Protein AF-A0A497AT62-F1 (afdb_monomer_lite)

Radius of gyration: 19.82 Å; chains: 1; bounding box: 38×42×64 Å

Sequence (174 aa):
MKKLLVISNHPVERWTEEQKRDWDDIVYLPFPQIDPEASQQDVQDIAYSLITKIVDITGWKLVYLQDMDGLLMKQVVCQDNGWYVSVQGEFSLCFEIYRYFAVYGNRFVFPTTKREAIEEVVDGKSIKKSVFRFVKWRNLDEPEANPKISPEVKNKIEEGKRQRAKYISVVIDI

pLDDT: mean 84.26, std 15.66, range [40.12, 98.06]

Secondary structure (DSSP, 8-state):
--EEEEEESS-GGG--HHHHTT-SEEEEEEPPP--TT--HHHHHHHHHHHHHHHHHHH--EEEEEE-TTS-EEEEEE--SSSEEEEEES-HHHHHHHHHTB-S-GGGBEEEEEEEEEEEEEETTEEEEEEEEEEEEEEETTSPPS-----HHHHHHHHHHHHHHHHTT---B--

Structure (mmCIF, N/CA/C/O backbone):
data_AF-A0A497AT62-F1
#
_entry.id   AF-A0A497AT62-F1
#
loop_
_atom_site.group_PDB
_atom_site.id
_atom_site.type_symbol
_atom_site.label_atom_id
_atom_site.label_alt_id
_atom_site.label_comp_id
_atom_site.label_asym_id
_atom_site.label_entity_id
_atom_site.label_seq_id
_atom_site.pdbx_PDB_ins_code
_atom_site.Cartn_x
_atom_site.Cartn_y
_atom_site.Cartn_z
_atom_site.occupancy
_atom_site.B_iso_or_equiv
_atom_site.auth_seq_id
_atom_site.auth_comp_id
_atom_site.auth_asym_id
_atom_site.auth_atom_id
_atom_site.pdbx_PDB_model_num
ATOM 1 N N . MET A 1 1 ? -14.639 -5.858 -12.877 1.00 87.38 1 MET A N 1
ATOM 2 C CA . MET A 1 1 ? -14.420 -6.447 -11.547 1.00 87.38 1 MET A CA 1
ATOM 3 C C . MET A 1 1 ? -13.378 -5.607 -10.825 1.00 87.38 1 MET A C 1
ATOM 5 O O . MET A 1 1 ? -12.298 -5.424 -11.382 1.00 87.38 1 MET A O 1
ATOM 9 N N . LYS A 1 2 ? -13.722 -5.025 -9.675 1.00 94.25 2 LYS A N 1
ATOM 10 C CA . LYS A 1 2 ? -12.817 -4.276 -8.799 1.00 94.25 2 LYS A CA 1
ATOM 11 C C . LYS A 1 2 ? -12.123 -5.241 -7.849 1.00 94.25 2 LYS A C 1
ATOM 13 O O . LYS A 1 2 ? -12.782 -5.934 -7.084 1.00 94.25 2 LYS A O 1
ATOM 18 N N . LYS A 1 3 ? -10.799 -5.251 -7.888 1.00 97.19 3 LYS A N 1
ATOM 19 C CA . LYS A 1 3 ? -9.957 -6.138 -7.088 1.00 97.19 3 LYS A CA 1
ATOM 20 C C . LYS A 1 3 ? -9.038 -5.293 -6.221 1.00 97.19 3 LYS A C 1
ATOM 22 O O . LYS A 1 3 ? -8.495 -4.300 -6.710 1.00 97.19 3 LYS A O 1
ATOM 27 N N . LEU A 1 4 ? -8.855 -5.680 -4.967 1.00 97.19 4 LEU A N 1
ATOM 28 C CA . LEU A 1 4 ? -7.983 -4.982 -4.031 1.00 97.19 4 LEU A CA 1
ATOM 29 C C . LEU A 1 4 ? -6.809 -5.866 -3.629 1.00 97.19 4 LEU A C 1
ATOM 31 O O . LEU A 1 4 ? -7.001 -6.942 -3.077 1.00 97.19 4 LEU A O 1
ATOM 35 N N . LEU A 1 5 ? -5.594 -5.372 -3.841 1.00 97.50 5 LEU A N 1
ATOM 36 C CA . LEU A 1 5 ? -4.394 -5.897 -3.210 1.00 97.50 5 LEU A CA 1
ATOM 37 C C . LEU A 1 5 ? -4.105 -5.093 -1.939 1.00 97.50 5 LEU A C 1
ATOM 39 O O . LEU A 1 5 ? -3.830 -3.893 -1.987 1.00 97.50 5 LEU A O 1
ATOM 43 N N . VAL A 1 6 ? -4.166 -5.757 -0.793 1.00 97.06 6 VAL A N 1
ATOM 44 C CA . VAL A 1 6 ? -3.926 -5.172 0.526 1.00 97.06 6 VAL A CA 1
ATOM 45 C C . VAL A 1 6 ? -2.555 -5.601 1.012 1.00 97.06 6 VAL A C 1
ATOM 47 O O . VAL A 1 6 ? -2.323 -6.787 1.213 1.00 97.06 6 VAL A O 1
ATOM 50 N N . ILE A 1 7 ? -1.672 -4.639 1.259 1.00 97.44 7 ILE A N 1
ATOM 51 C CA . ILE A 1 7 ? -0.371 -4.855 1.891 1.00 97.44 7 ILE A CA 1
ATOM 52 C C . ILE A 1 7 ? -0.421 -4.170 3.246 1.00 97.44 7 ILE A C 1
ATOM 54 O O . ILE A 1 7 ? -0.304 -2.947 3.325 1.00 97.44 7 ILE A O 1
ATOM 58 N N . SER A 1 8 ? -0.697 -4.933 4.303 1.00 95.44 8 SER A N 1
ATOM 59 C CA . SER A 1 8 ? -1.022 -4.348 5.606 1.00 95.44 8 SER A CA 1
ATOM 60 C C . SER A 1 8 ? -0.514 -5.172 6.782 1.00 95.44 8 SER A C 1
ATOM 62 O O . SER A 1 8 ? -0.536 -6.405 6.760 1.00 95.44 8 SER A O 1
ATOM 64 N N . ASN A 1 9 ? -0.091 -4.483 7.841 1.00 90.00 9 ASN A N 1
ATOM 65 C CA . ASN A 1 9 ? 0.147 -5.075 9.160 1.00 90.00 9 ASN A CA 1
ATOM 66 C C . ASN A 1 9 ? -1.170 -5.413 9.893 1.00 90.00 9 ASN A C 1
ATOM 68 O O . ASN A 1 9 ? -1.148 -6.008 10.970 1.00 90.00 9 ASN A O 1
ATOM 72 N N . HIS A 1 10 ? -2.318 -5.048 9.313 1.00 84.94 10 HIS A N 1
ATOM 73 C CA . HIS A 1 10 ? -3.648 -5.381 9.800 1.00 84.94 10 HIS A CA 1
ATOM 74 C C . HIS A 1 10 ? -4.304 -6.456 8.911 1.00 84.94 10 HIS A C 1
ATOM 76 O O . HIS A 1 10 ? -4.722 -6.138 7.794 1.00 84.94 10 HIS A O 1
ATOM 82 N N . PRO A 1 11 ? -4.423 -7.708 9.393 1.00 86.56 11 PRO A N 1
ATOM 83 C CA . PRO A 1 11 ? -5.007 -8.814 8.633 1.00 86.56 11 PRO A CA 1
ATOM 84 C C . PRO A 1 11 ? -6.450 -8.551 8.174 1.00 86.56 11 PRO A C 1
ATOM 86 O O . PRO A 1 11 ? -7.255 -7.977 8.920 1.00 86.56 11 PRO A O 1
ATOM 89 N N . VAL A 1 12 ? -6.792 -9.010 6.965 1.00 89.25 12 VAL A N 1
ATOM 90 C CA . VAL A 1 12 ? -8.130 -8.846 6.355 1.00 89.25 12 VAL A CA 1
ATOM 91 C C . VAL A 1 12 ? -9.188 -9.766 6.970 1.00 89.25 12 VAL A C 1
ATOM 93 O O . VAL A 1 12 ? -10.387 -9.519 6.848 1.00 89.25 12 VAL A O 1
ATOM 96 N N . GLU A 1 13 ? -8.772 -10.804 7.694 1.00 89.12 13 GLU A N 1
ATOM 97 C CA . GLU A 1 13 ? -9.642 -11.773 8.368 1.00 89.12 13 GLU A CA 1
ATOM 98 C C . GLU A 1 13 ? -10.554 -11.100 9.401 1.00 89.12 13 GLU A C 1
ATOM 100 O O . GLU A 1 13 ? -11.650 -11.579 9.680 1.00 89.12 13 GLU A O 1
ATOM 105 N N . ARG A 1 14 ? -10.110 -9.966 9.956 1.00 85.81 14 ARG A N 1
ATOM 106 C CA . ARG A 1 14 ? -10.848 -9.187 10.961 1.00 85.81 14 ARG A CA 1
ATOM 107 C C . ARG A 1 14 ? -11.673 -8.050 10.364 1.00 85.81 14 ARG A C 1
ATOM 109 O O . ARG A 1 14 ? -12.233 -7.256 11.117 1.00 85.81 14 ARG A O 1
ATOM 116 N N . TRP A 1 15 ? -11.711 -7.926 9.040 1.00 91.38 15 TRP A N 1
ATOM 117 C CA . TRP A 1 15 ? -12.438 -6.845 8.391 1.00 91.38 15 TRP A CA 1
ATOM 118 C C . TRP A 1 15 ? -13.943 -7.052 8.463 1.00 91.38 15 TRP A C 1
ATOM 120 O O . TRP A 1 15 ? -14.443 -8.164 8.272 1.00 91.38 15 TRP A O 1
ATOM 130 N N . THR A 1 16 ? -14.657 -5.952 8.690 1.00 90.06 16 THR A N 1
ATOM 131 C CA . THR A 1 16 ? -16.117 -5.918 8.634 1.00 90.06 16 THR A CA 1
ATOM 132 C C . THR A 1 16 ? -16.611 -6.056 7.193 1.00 90.06 16 THR A C 1
ATOM 134 O O . THR A 1 16 ? -15.882 -5.790 6.234 1.00 90.06 16 THR A O 1
ATOM 137 N N . GLU A 1 17 ? -17.886 -6.403 7.027 1.00 91.00 17 GLU A N 1
ATOM 138 C CA . GLU A 1 17 ? -18.532 -6.437 5.707 1.00 91.00 17 GLU A CA 1
ATOM 139 C C . GLU A 1 17 ? -18.474 -5.080 4.992 1.00 91.00 17 GLU A C 1
ATOM 141 O O . GLU A 1 17 ? -18.352 -5.019 3.773 1.00 91.00 17 GLU A O 1
ATOM 146 N N . GLU A 1 18 ? -18.497 -3.973 5.739 1.00 91.12 18 GLU A N 1
ATOM 147 C CA . GLU A 1 18 ? -18.368 -2.619 5.186 1.00 91.12 18 GLU A CA 1
ATOM 148 C C . GLU A 1 18 ? -17.011 -2.389 4.513 1.00 91.12 18 GLU A C 1
ATOM 150 O O . GLU A 1 18 ? -16.948 -1.738 3.475 1.00 91.12 18 GLU A O 1
ATOM 155 N N . GLN A 1 19 ? -15.931 -2.949 5.064 1.00 92.19 19 GLN A N 1
ATOM 156 C CA . GLN A 1 19 ? -14.595 -2.829 4.476 1.00 92.19 19 GLN A CA 1
ATOM 157 C C . GLN A 1 19 ? -14.467 -3.623 3.172 1.00 92.19 19 GLN A C 1
ATOM 159 O O . GLN A 1 19 ? -13.724 -3.211 2.279 1.00 92.19 19 GLN A O 1
ATOM 164 N N . LYS A 1 20 ? -15.181 -4.751 3.068 1.00 93.69 20 LYS A N 1
ATOM 165 C CA . LYS A 1 20 ? -15.102 -5.685 1.935 1.00 93.69 20 LYS A CA 1
ATOM 166 C C . LYS A 1 20 ? -16.052 -5.333 0.790 1.00 93.69 20 LYS A C 1
ATOM 168 O O . LYS A 1 20 ? -15.747 -5.641 -0.352 1.00 93.69 20 LYS A O 1
ATOM 173 N N . ARG A 1 21 ? -17.172 -4.665 1.089 1.00 92.50 21 ARG A N 1
ATOM 174 C CA . ARG A 1 21 ? -18.302 -4.433 0.169 1.00 92.50 21 ARG A CA 1
ATOM 175 C C . ARG A 1 21 ? -17.937 -3.827 -1.190 1.00 92.50 21 ARG A C 1
ATOM 177 O O . ARG A 1 21 ? -18.618 -4.117 -2.166 1.00 92.50 21 ARG A O 1
ATOM 184 N N . ASP A 1 22 ? -16.914 -2.980 -1.251 1.00 91.75 22 ASP A N 1
ATOM 185 C CA . ASP A 1 22 ? -16.543 -2.259 -2.478 1.00 91.75 22 ASP A CA 1
ATOM 186 C C . ASP A 1 22 ? -15.680 -3.091 -3.450 1.00 91.75 22 ASP A C 1
ATOM 188 O O . ASP A 1 22 ? -15.326 -2.603 -4.531 1.00 91.75 22 ASP A O 1
ATOM 192 N N . TRP A 1 23 ? -15.330 -4.325 -3.069 1.00 95.44 23 TRP A N 1
ATOM 193 C CA . TRP A 1 23 ? -14.357 -5.169 -3.755 1.00 95.44 23 TRP A CA 1
ATOM 194 C C . TRP A 1 23 ? -14.960 -6.523 -4.109 1.00 95.44 23 TRP A C 1
ATOM 196 O O . TRP A 1 23 ? -15.493 -7.225 -3.256 1.00 95.44 23 TRP A O 1
ATOM 206 N N . ASP A 1 24 ? -14.827 -6.898 -5.377 1.00 96.69 24 ASP A N 1
ATOM 207 C CA . ASP A 1 24 ? -15.249 -8.209 -5.867 1.00 96.69 24 ASP A CA 1
ATOM 208 C C . ASP A 1 24 ? -14.240 -9.304 -5.475 1.00 96.69 24 ASP A C 1
ATOM 210 O O . ASP A 1 24 ? -14.605 -10.469 -5.348 1.00 96.69 24 ASP A O 1
ATOM 214 N N . ASP A 1 25 ? -12.970 -8.926 -5.297 1.00 96.56 25 ASP A N 1
ATOM 215 C CA . ASP A 1 25 ? -11.883 -9.806 -4.868 1.00 96.56 25 ASP A CA 1
ATOM 216 C C . ASP A 1 25 ? -10.875 -9.034 -4.006 1.00 96.56 25 ASP A C 1
ATOM 218 O O . ASP A 1 25 ? -10.594 -7.855 -4.258 1.00 96.56 25 ASP A O 1
ATOM 222 N N . ILE A 1 26 ? -10.328 -9.699 -2.988 1.00 97.12 26 ILE A N 1
ATOM 223 C CA . ILE A 1 26 ? -9.357 -9.128 -2.054 1.00 97.12 26 ILE A CA 1
ATOM 224 C C . ILE A 1 26 ? -8.194 -10.103 -1.907 1.00 97.12 26 ILE A C 1
ATOM 226 O O . ILE A 1 26 ? -8.334 -11.179 -1.329 1.00 97.12 26 ILE A O 1
ATOM 230 N N . VAL A 1 27 ? -7.019 -9.675 -2.358 1.00 97.31 27 VAL A N 1
ATOM 231 C CA . VAL A 1 27 ? -5.755 -10.374 -2.132 1.00 97.31 27 VAL A CA 1
ATOM 232 C C . VAL A 1 27 ? -5.013 -9.687 -0.997 1.00 97.31 27 VAL A C 1
ATOM 234 O O . VAL A 1 27 ? -4.834 -8.471 -1.003 1.00 97.31 27 VAL A O 1
ATOM 237 N N . TYR A 1 28 ? -4.569 -10.470 -0.019 1.00 97.19 28 TYR A N 1
ATOM 238 C CA . TYR A 1 28 ? -3.833 -9.976 1.138 1.00 97.19 28 TYR A CA 1
ATOM 239 C C . TYR A 1 28 ? -2.368 -10.405 1.087 1.00 97.19 28 TYR A C 1
ATOM 241 O O . TYR A 1 28 ? -2.053 -11.581 0.910 1.00 97.19 28 TYR A O 1
ATOM 249 N N . LEU A 1 29 ? -1.477 -9.440 1.294 1.00 96.69 29 LEU A N 1
ATOM 250 C CA . LEU A 1 29 ? -0.069 -9.644 1.589 1.00 96.69 29 LEU A CA 1
ATOM 251 C C . LEU A 1 29 ? 0.237 -9.036 2.967 1.00 96.69 29 LEU A C 1
ATOM 253 O O . LEU A 1 29 ? -0.071 -7.864 3.207 1.00 96.69 29 LEU A O 1
ATOM 257 N N . PRO A 1 30 ? 0.864 -9.785 3.885 1.00 95.81 30 PRO A N 1
ATOM 258 C CA . PRO A 1 30 ? 1.285 -9.215 5.154 1.00 95.81 30 PRO A CA 1
ATOM 259 C C . PRO A 1 30 ? 2.364 -8.154 4.925 1.00 95.81 30 PRO A C 1
ATOM 261 O O . PRO A 1 30 ? 3.305 -8.357 4.153 1.00 95.81 30 PRO A O 1
ATOM 264 N N . PHE A 1 31 ? 2.233 -7.019 5.610 1.00 96.50 31 PHE A N 1
ATOM 265 C CA . PHE A 1 31 ? 3.280 -6.001 5.618 1.00 96.50 31 PHE A CA 1
ATOM 266 C C . PHE A 1 31 ? 4.473 -6.505 6.448 1.00 96.50 31 PHE A C 1
ATOM 268 O O . PHE A 1 31 ? 4.263 -6.968 7.574 1.00 96.50 31 PHE A O 1
ATOM 275 N N . PRO A 1 32 ? 5.708 -6.454 5.921 1.00 96.31 32 PRO A N 1
ATOM 276 C CA . PRO A 1 32 ? 6.874 -6.977 6.621 1.00 96.31 32 PRO A CA 1
ATOM 277 C C . PRO A 1 32 ? 7.194 -6.140 7.861 1.00 96.31 32 PRO A C 1
ATOM 279 O O . PRO A 1 32 ? 7.007 -4.924 7.884 1.00 96.31 32 PRO A O 1
ATOM 282 N N . GLN A 1 33 ? 7.712 -6.793 8.897 1.00 95.31 33 GLN A N 1
ATOM 283 C CA . GLN A 1 33 ? 8.303 -6.082 10.023 1.00 95.31 33 GLN A CA 1
ATOM 284 C C . GLN A 1 33 ? 9.609 -5.426 9.563 1.00 95.31 33 GLN A C 1
ATOM 286 O O . GLN A 1 33 ? 10.453 -6.093 8.967 1.00 95.31 33 GLN A O 1
ATOM 291 N N . ILE A 1 34 ? 9.763 -4.135 9.850 1.00 96.00 34 ILE A N 1
ATOM 292 C CA . ILE A 1 34 ? 10.978 -3.371 9.559 1.00 96.00 34 ILE A CA 1
ATOM 293 C C . ILE A 1 34 ? 11.739 -3.175 10.860 1.00 96.00 34 ILE A C 1
ATOM 295 O O . ILE A 1 34 ? 11.152 -2.766 11.866 1.00 96.00 34 ILE A O 1
ATOM 299 N N . ASP A 1 35 ? 13.023 -3.516 10.839 1.00 96.50 35 ASP A N 1
ATOM 300 C CA . ASP A 1 35 ? 13.929 -3.232 11.944 1.00 96.50 35 ASP A CA 1
ATOM 301 C C . ASP A 1 35 ? 14.071 -1.705 12.092 1.00 96.50 35 ASP A C 1
ATOM 303 O O . ASP A 1 35 ? 14.374 -1.037 11.102 1.00 96.50 35 ASP A O 1
ATOM 307 N N . PRO A 1 36 ? 13.845 -1.120 13.281 1.00 96.44 36 PRO A N 1
ATOM 308 C CA . PRO A 1 36 ? 14.093 0.301 13.514 1.00 96.44 36 PRO A CA 1
ATOM 309 C C . PRO A 1 36 ? 15.535 0.749 13.227 1.00 96.44 36 PRO A C 1
ATOM 311 O O . PRO A 1 36 ? 15.755 1.940 13.017 1.00 96.44 36 PRO A O 1
ATOM 314 N N . GLU A 1 37 ? 16.501 -0.174 13.234 1.00 97.50 37 GLU A N 1
ATOM 315 C CA . GLU A 1 37 ? 17.908 0.085 12.897 1.00 97.50 37 GLU A CA 1
ATOM 316 C C . GLU A 1 37 ? 18.241 -0.198 11.421 1.00 97.50 37 GLU A C 1
ATOM 318 O O . GLU A 1 37 ? 19.389 -0.018 11.008 1.00 97.50 37 GLU A O 1
ATOM 323 N N . ALA A 1 38 ? 17.256 -0.613 10.613 1.00 97.38 38 ALA A N 1
ATOM 324 C CA . ALA A 1 38 ? 17.440 -0.851 9.185 1.00 97.38 38 ALA A CA 1
ATOM 325 C C . ALA A 1 38 ? 17.992 0.395 8.484 1.00 97.38 38 ALA A C 1
ATOM 327 O O . ALA A 1 38 ? 17.542 1.526 8.699 1.00 97.38 38 ALA A O 1
ATOM 328 N N . SER A 1 39 ? 18.951 0.182 7.589 1.00 98.06 39 SER A N 1
ATOM 329 C CA . SER A 1 39 ? 19.446 1.247 6.732 1.00 98.06 39 SER A CA 1
ATOM 330 C C . SER A 1 39 ? 18.420 1.601 5.653 1.00 98.06 39 SER A C 1
ATOM 332 O O . SER A 1 39 ? 17.521 0.827 5.320 1.00 98.06 39 SER A O 1
ATOM 334 N N . GLN A 1 40 ? 18.601 2.761 5.021 1.00 97.00 40 GLN A N 1
ATOM 335 C CA . GLN A 1 40 ? 17.805 3.138 3.852 1.00 97.00 40 GLN A CA 1
ATOM 336 C C . GLN A 1 40 ? 17.891 2.089 2.726 1.00 97.00 40 GLN A C 1
ATOM 338 O O . GLN A 1 40 ? 16.901 1.865 2.033 1.00 97.00 40 GLN A O 1
ATOM 343 N N . GLN A 1 41 ? 19.050 1.443 2.547 1.00 97.31 41 GLN A N 1
ATOM 344 C CA . GLN A 1 41 ? 19.225 0.409 1.526 1.00 97.31 41 GLN A CA 1
ATOM 345 C C . GLN A 1 41 ? 18.396 -0.839 1.853 1.00 97.31 41 GLN A C 1
ATOM 347 O O . GLN A 1 41 ? 17.725 -1.365 0.971 1.00 97.31 41 GLN A O 1
ATOM 352 N N . ASP A 1 42 ? 18.362 -1.257 3.122 1.00 97.75 42 ASP A N 1
ATOM 353 C CA . ASP A 1 42 ? 17.553 -2.403 3.554 1.00 97.75 42 ASP A CA 1
ATOM 354 C C . ASP A 1 42 ? 16.062 -2.158 3.273 1.00 97.75 42 ASP A C 1
ATOM 356 O O . ASP A 1 42 ? 15.365 -3.016 2.728 1.00 97.75 42 ASP A O 1
ATOM 360 N N . VAL A 1 43 ? 15.570 -0.950 3.574 1.00 97.94 43 VAL A N 1
ATOM 361 C CA . VAL A 1 43 ? 14.180 -0.560 3.286 1.00 97.94 43 VAL A CA 1
ATOM 362 C C . VAL A 1 43 ? 13.903 -0.559 1.778 1.00 97.94 43 VAL A C 1
ATOM 364 O O . VAL A 1 43 ? 12.838 -1.012 1.352 1.00 97.94 43 VAL A O 1
ATOM 367 N N . GLN A 1 44 ? 14.854 -0.106 0.956 1.00 96.75 44 GLN A N 1
ATOM 368 C CA . GLN A 1 44 ? 14.732 -0.112 -0.506 1.00 96.75 44 GLN A CA 1
ATOM 369 C C . GLN A 1 44 ? 14.692 -1.523 -1.096 1.00 96.75 44 GLN A C 1
ATOM 371 O O . GLN A 1 44 ? 13.905 -1.775 -2.013 1.00 96.75 44 GLN A O 1
ATOM 376 N N . ASP A 1 45 ? 15.481 -2.450 -0.558 1.00 97.25 45 ASP A N 1
ATOM 377 C CA . ASP A 1 45 ? 15.500 -3.845 -1.001 1.00 97.25 45 ASP A CA 1
ATOM 378 C C . ASP A 1 45 ? 14.182 -4.553 -0.647 1.00 97.25 45 ASP A C 1
ATOM 380 O O . ASP A 1 45 ? 13.599 -5.273 -1.469 1.00 97.25 45 ASP A O 1
ATOM 384 N N . ILE A 1 46 ? 13.645 -4.280 0.548 1.00 97.88 46 ILE A N 1
ATOM 385 C CA . ILE A 1 46 ? 12.326 -4.771 0.967 1.00 97.88 46 ILE A CA 1
ATOM 386 C C . ILE A 1 46 ? 11.222 -4.169 0.089 1.00 97.88 46 ILE A C 1
ATOM 388 O O . ILE A 1 46 ? 10.332 -4.897 -0.364 1.00 97.88 46 ILE A O 1
ATOM 392 N N . ALA A 1 47 ? 11.282 -2.863 -0.192 1.00 97.31 47 ALA A N 1
ATOM 393 C CA . ALA A 1 47 ? 10.343 -2.201 -1.090 1.00 97.31 47 ALA A CA 1
ATOM 394 C C . ALA A 1 47 ? 10.365 -2.858 -2.472 1.00 97.31 47 ALA A C 1
ATOM 396 O O . ALA A 1 47 ? 9.313 -3.236 -2.982 1.00 97.31 47 ALA A O 1
ATOM 397 N N . TYR A 1 48 ? 11.550 -3.084 -3.045 1.00 96.44 48 TYR A N 1
ATOM 398 C CA . TYR A 1 48 ? 11.694 -3.731 -4.347 1.00 96.44 48 TYR A CA 1
ATOM 399 C C . TYR A 1 48 ? 11.077 -5.139 -4.373 1.00 96.44 48 TYR A C 1
ATOM 401 O O . TYR A 1 48 ? 10.343 -5.469 -5.304 1.00 96.44 48 TYR A O 1
ATOM 409 N N . SER A 1 49 ? 11.290 -5.938 -3.324 1.00 97.19 49 SER A N 1
ATOM 410 C CA . SER A 1 49 ? 10.676 -7.268 -3.170 1.00 97.19 49 SER A CA 1
ATOM 411 C C . SER A 1 49 ? 9.143 -7.226 -3.080 1.00 97.19 49 SER A C 1
ATOM 413 O O . SER A 1 49 ? 8.453 -8.137 -3.539 1.00 97.19 49 SER A O 1
ATOM 415 N N . LEU A 1 50 ? 8.569 -6.170 -2.500 1.00 97.75 50 LEU A N 1
ATOM 416 C CA . LEU A 1 50 ? 7.118 -5.971 -2.511 1.00 97.75 50 LEU A CA 1
ATOM 417 C C . LEU A 1 50 ? 6.619 -5.501 -3.877 1.00 97.75 50 LEU A C 1
ATOM 419 O O . LEU A 1 50 ? 5.566 -5.954 -4.320 1.00 97.75 50 LEU A O 1
ATOM 423 N N . ILE A 1 51 ? 7.374 -4.646 -4.568 1.00 96.69 51 ILE A N 1
ATOM 424 C CA . ILE A 1 51 ? 7.032 -4.184 -5.915 1.00 96.69 51 ILE A CA 1
ATOM 425 C C . ILE A 1 51 ? 6.949 -5.350 -6.893 1.00 96.69 51 ILE A C 1
ATOM 427 O O . ILE A 1 51 ? 5.965 -5.418 -7.625 1.00 96.69 51 ILE A O 1
ATOM 431 N N . THR A 1 52 ? 7.911 -6.279 -6.880 1.00 96.12 52 THR A N 1
ATOM 432 C CA . THR A 1 52 ? 7.875 -7.471 -7.746 1.00 96.12 52 THR A CA 1
ATOM 433 C C . THR A 1 52 ? 6.609 -8.294 -7.507 1.00 96.12 52 THR A C 1
ATOM 435 O O . THR A 1 52 ? 5.886 -8.601 -8.448 1.00 96.12 52 THR A O 1
ATOM 438 N N . LYS A 1 53 ? 6.236 -8.527 -6.244 1.00 98.06 53 LYS A N 1
ATOM 439 C CA . LYS A 1 53 ? 4.972 -9.205 -5.909 1.00 98.06 53 LYS A CA 1
ATOM 440 C C . LYS A 1 53 ? 3.742 -8.440 -6.395 1.00 98.06 53 LYS A C 1
ATOM 442 O O . LYS A 1 53 ? 2.789 -9.057 -6.862 1.00 98.06 53 LYS A O 1
ATOM 447 N N . ILE A 1 54 ? 3.737 -7.108 -6.279 1.00 96.44 54 ILE A N 1
ATOM 448 C CA . ILE A 1 54 ? 2.628 -6.284 -6.775 1.00 96.44 54 ILE A CA 1
ATOM 449 C C . ILE A 1 54 ? 2.488 -6.456 -8.285 1.00 96.44 54 ILE A C 1
ATOM 451 O O . ILE A 1 54 ? 1.374 -6.700 -8.744 1.00 96.44 54 ILE A O 1
ATOM 455 N N . VAL A 1 55 ? 3.572 -6.350 -9.060 1.00 95.06 55 VAL A N 1
ATOM 456 C CA . VAL A 1 55 ? 3.488 -6.509 -10.523 1.00 95.06 55 VAL A CA 1
ATOM 457 C C . VAL A 1 55 ? 3.077 -7.925 -10.918 1.00 95.06 55 VAL A C 1
ATOM 459 O O . VAL A 1 55 ? 2.215 -8.060 -11.782 1.00 95.06 55 VAL A O 1
ATOM 462 N N . ASP A 1 56 ? 3.560 -8.953 -10.219 1.00 97.00 56 ASP A N 1
ATOM 463 C CA . ASP A 1 56 ? 3.175 -10.347 -10.471 1.00 97.00 56 ASP A CA 1
ATOM 464 C C . ASP A 1 56 ? 1.673 -10.585 -10.239 1.00 97.00 56 ASP A C 1
ATOM 466 O O . ASP A 1 56 ? 0.996 -11.195 -11.065 1.00 97.00 56 ASP A O 1
ATOM 470 N N . ILE A 1 57 ? 1.119 -10.067 -9.136 1.00 97.38 57 ILE A N 1
ATOM 471 C CA . ILE A 1 57 ? -0.306 -10.226 -8.793 1.00 97.38 57 ILE A CA 1
ATOM 472 C C . ILE A 1 57 ? -1.196 -9.391 -9.715 1.00 97.38 57 ILE A C 1
ATOM 474 O O . ILE A 1 57 ? -2.265 -9.827 -10.154 1.00 97.38 57 ILE A O 1
ATOM 478 N N . THR A 1 58 ? -0.788 -8.150 -9.974 1.00 95.38 58 THR A N 1
ATOM 479 C CA . THR A 1 58 ? -1.630 -7.185 -10.684 1.00 95.38 58 THR A CA 1
ATOM 480 C C . THR A 1 58 ? -1.502 -7.286 -12.198 1.00 95.38 58 THR A C 1
ATOM 482 O O . THR A 1 58 ? -2.377 -6.786 -12.902 1.00 95.38 58 THR A O 1
ATOM 485 N N . GLY A 1 59 ? -0.439 -7.904 -12.718 1.00 93.94 59 GLY A N 1
ATOM 486 C CA . GLY A 1 59 ? -0.077 -7.865 -14.136 1.00 93.94 59 GLY A CA 1
ATOM 487 C C . GLY A 1 59 ? 0.407 -6.488 -14.609 1.00 93.94 59 GLY A C 1
ATOM 488 O O . GLY A 1 59 ? 0.477 -6.236 -15.813 1.00 93.94 59 GLY A O 1
ATOM 489 N N . TRP A 1 60 ? 0.690 -5.564 -13.686 1.00 92.44 60 TRP A N 1
ATOM 490 C CA . TRP A 1 60 ? 1.322 -4.285 -14.010 1.00 92.44 60 TRP A CA 1
ATOM 491 C C . TRP A 1 60 ? 2.775 -4.491 -14.427 1.00 92.44 60 TRP A C 1
ATOM 493 O O . TRP A 1 60 ? 3.348 -5.557 -14.231 1.00 92.44 60 TRP A O 1
ATOM 503 N N . LYS A 1 61 ? 3.380 -3.470 -15.035 1.00 90.44 61 LYS A N 1
ATOM 504 C CA . LYS A 1 61 ? 4.740 -3.582 -15.566 1.00 90.44 61 LYS A CA 1
ATOM 505 C C . LYS A 1 61 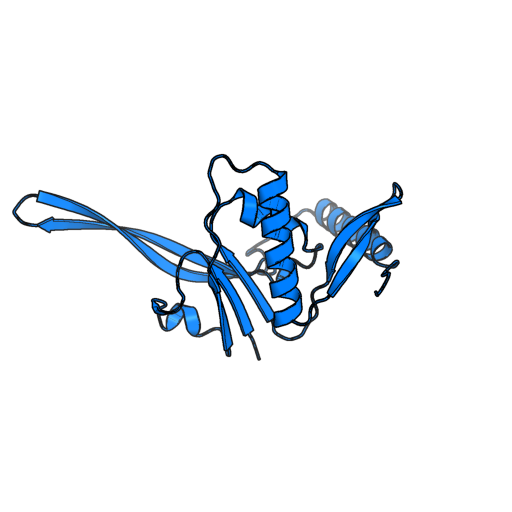? 5.706 -2.731 -14.770 1.00 90.44 61 LYS A C 1
ATOM 507 O O . LYS A 1 61 ? 5.435 -1.557 -14.540 1.00 90.44 61 LYS A O 1
ATOM 512 N N . LEU A 1 62 ? 6.848 -3.307 -14.415 1.00 90.19 62 LEU A N 1
ATOM 513 C CA . LEU A 1 62 ? 8.006 -2.548 -13.969 1.00 90.19 62 LEU A CA 1
ATOM 514 C C . LEU A 1 62 ? 8.826 -2.152 -15.201 1.00 90.19 62 LEU A C 1
ATOM 516 O O . LEU A 1 62 ? 9.245 -3.015 -15.965 1.00 90.19 62 LEU A O 1
ATOM 520 N N . VAL A 1 63 ? 9.046 -0.858 -15.391 1.00 86.44 63 VAL A N 1
ATOM 521 C CA . VAL A 1 63 ? 9.793 -0.290 -16.518 1.00 86.44 63 VAL A CA 1
ATOM 522 C C . VAL A 1 63 ? 10.902 0.616 -16.000 1.00 86.44 63 VAL A C 1
ATOM 524 O O . VAL A 1 63 ? 10.858 1.087 -14.863 1.00 86.44 63 VAL A O 1
ATOM 527 N N . TYR A 1 64 ? 11.886 0.898 -16.844 1.00 83.62 64 TYR A N 1
ATOM 528 C CA . TYR A 1 64 ? 12.840 1.972 -16.597 1.00 83.62 64 TYR A CA 1
ATOM 529 C C . TYR A 1 64 ? 12.395 3.214 -17.361 1.00 83.62 64 TYR A C 1
ATOM 531 O O . TYR A 1 64 ? 12.203 3.156 -18.573 1.00 83.62 64 TYR A O 1
ATOM 539 N N . LEU A 1 65 ? 12.232 4.326 -16.650 1.00 75.38 65 LEU A N 1
ATOM 540 C CA . LEU A 1 65 ? 12.019 5.641 -17.238 1.00 75.38 65 LEU A CA 1
ATOM 541 C C . LEU A 1 65 ? 13.319 6.426 -17.172 1.00 75.38 65 LEU A C 1
ATOM 543 O O . LEU A 1 65 ? 13.952 6.487 -16.121 1.00 75.38 65 LEU A O 1
ATOM 547 N N . GLN A 1 66 ? 13.698 7.031 -18.288 1.00 73.31 66 GLN A N 1
ATOM 548 C CA . GLN A 1 66 ? 14.831 7.940 -18.343 1.00 73.31 66 GLN A CA 1
ATOM 549 C C . GLN A 1 66 ? 14.360 9.366 -18.038 1.00 73.31 66 GLN A C 1
ATOM 551 O O . GLN A 1 66 ? 13.381 9.830 -18.625 1.00 73.31 66 GLN A O 1
ATOM 556 N N . ASP A 1 67 ? 15.026 10.052 -17.111 1.00 69.38 67 ASP A N 1
ATOM 557 C CA . ASP A 1 67 ? 14.794 11.478 -16.878 1.00 69.38 67 ASP A CA 1
ATOM 558 C C . ASP A 1 67 ? 15.583 12.369 -17.861 1.00 69.38 67 ASP A C 1
ATOM 560 O O . ASP A 1 67 ? 16.238 11.885 -18.787 1.00 69.38 67 ASP A O 1
ATOM 564 N N . MET A 1 68 ? 15.494 13.692 -17.687 1.00 63.72 68 MET A N 1
ATOM 565 C CA . MET A 1 68 ? 16.152 14.665 -18.575 1.00 63.72 68 MET A CA 1
ATOM 566 C C . MET A 1 68 ? 17.673 14.622 -18.536 1.00 63.72 68 MET A C 1
ATOM 568 O O . MET A 1 68 ? 18.307 15.001 -19.520 1.00 63.72 68 MET A O 1
ATOM 572 N N . ASP A 1 69 ? 18.234 14.158 -17.426 1.00 75.19 69 ASP A N 1
ATOM 573 C CA . ASP A 1 69 ? 19.673 14.065 -17.217 1.00 75.19 69 ASP A CA 1
ATOM 574 C C . ASP A 1 69 ? 20.197 12.671 -17.609 1.00 75.19 69 ASP A C 1
ATOM 576 O O . ASP A 1 69 ? 21.382 12.369 -17.466 1.00 75.19 69 ASP A O 1
ATOM 580 N N . GLY A 1 70 ? 19.320 11.816 -18.147 1.00 70.50 70 GLY A N 1
ATOM 581 C CA . GLY A 1 70 ? 19.648 10.468 -18.582 1.00 70.50 70 GLY A CA 1
ATOM 582 C C . GLY A 1 70 ? 19.609 9.427 -17.463 1.00 70.50 70 GLY A C 1
ATOM 583 O O . GLY A 1 70 ? 19.952 8.270 -17.723 1.00 70.50 70 GLY A O 1
ATOM 584 N N . LEU A 1 71 ? 19.184 9.796 -16.249 1.00 72.19 71 LEU A N 1
ATOM 585 C CA . LEU A 1 71 ? 19.093 8.888 -15.113 1.00 72.19 71 LEU A CA 1
ATOM 586 C C . LEU A 1 71 ? 17.912 7.933 -15.302 1.00 72.19 71 LEU A C 1
ATOM 588 O O . LEU A 1 71 ? 16.781 8.344 -15.563 1.00 72.19 71 LEU A O 1
ATOM 592 N N . LEU A 1 72 ? 18.177 6.638 -15.146 1.00 77.31 72 LEU A N 1
ATOM 593 C CA . LEU A 1 72 ? 17.157 5.601 -15.230 1.00 77.31 72 LEU A CA 1
ATOM 594 C C . LEU A 1 72 ? 16.505 5.388 -13.863 1.00 77.31 72 LEU A C 1
ATOM 596 O O . LEU A 1 72 ? 17.154 4.961 -12.909 1.00 77.31 72 LEU A O 1
ATOM 600 N N . MET A 1 73 ? 15.199 5.619 -13.788 1.00 81.56 73 MET A N 1
ATOM 601 C CA . MET A 1 73 ? 14.374 5.317 -12.626 1.00 81.56 73 MET A CA 1
ATOM 602 C C . MET A 1 73 ? 13.460 4.132 -12.913 1.00 81.56 73 MET A C 1
ATOM 604 O O . MET A 1 73 ? 12.711 4.133 -13.888 1.00 81.56 73 MET A O 1
ATOM 608 N N . LYS A 1 74 ? 13.476 3.132 -12.029 1.00 86.38 74 LYS A N 1
ATOM 609 C CA . LYS A 1 74 ? 12.492 2.046 -12.057 1.00 86.38 74 LYS A CA 1
ATOM 610 C C . LYS A 1 74 ? 11.130 2.585 -11.639 1.00 86.38 74 LYS A C 1
ATOM 612 O O . LYS A 1 74 ? 11.011 3.211 -10.589 1.00 86.38 74 LYS A O 1
ATOM 617 N N . GLN A 1 75 ? 10.119 2.334 -12.455 1.00 88.38 75 GLN A N 1
ATOM 618 C CA . GLN A 1 75 ? 8.757 2.801 -12.243 1.00 88.38 75 GLN A CA 1
ATOM 619 C C . GLN A 1 75 ? 7.760 1.708 -12.620 1.00 88.38 75 GLN A C 1
ATOM 621 O O . GLN A 1 75 ? 7.971 0.942 -13.554 1.00 88.38 75 GLN A O 1
ATOM 626 N N . VAL A 1 76 ? 6.652 1.642 -11.902 1.00 89.31 76 VAL A N 1
ATOM 627 C CA . VAL A 1 76 ? 5.531 0.756 -12.155 1.00 89.31 76 VAL A CA 1
ATOM 628 C C . VAL A 1 76 ? 4.531 1.515 -13.008 1.00 89.31 76 VAL A C 1
ATOM 630 O O . VAL A 1 76 ? 4.043 2.587 -12.640 1.00 89.31 76 VAL A O 1
ATOM 633 N N . VAL A 1 77 ? 4.222 0.937 -14.163 1.00 86.31 77 VAL A N 1
ATOM 634 C CA . VAL A 1 77 ? 3.159 1.383 -15.053 1.00 86.31 77 VAL A CA 1
ATOM 635 C C . VAL A 1 77 ? 1.923 0.551 -14.753 1.00 86.31 77 VAL A C 1
ATOM 637 O O . VAL A 1 77 ? 1.847 -0.642 -15.067 1.00 86.31 77 VAL A O 1
ATOM 640 N N . CYS A 1 78 ? 0.949 1.208 -14.133 1.00 86.50 78 CYS A N 1
ATOM 641 C CA . CYS A 1 78 ? -0.340 0.619 -13.829 1.00 86.50 78 CYS A CA 1
ATOM 642 C C . CYS A 1 78 ? -1.163 0.434 -15.107 1.00 86.50 78 CYS A C 1
ATOM 644 O O . CYS A 1 78 ? -1.299 1.356 -15.912 1.00 86.50 78 CYS A O 1
ATOM 646 N N . GLN A 1 79 ? -1.770 -0.738 -15.260 1.00 83.31 79 GLN A N 1
ATOM 647 C CA . GLN A 1 79 ? -2.730 -1.018 -16.326 1.00 83.31 79 GLN A CA 1
ATOM 648 C C . GLN A 1 79 ? -4.158 -0.910 -15.792 1.00 83.31 79 GLN A C 1
ATOM 650 O O . GLN A 1 79 ? -4.421 -1.206 -14.623 1.00 83.31 79 GLN A O 1
ATOM 655 N N . ASP A 1 80 ? -5.102 -0.526 -16.653 1.00 86.06 80 ASP A N 1
ATOM 656 C CA . ASP A 1 80 ? -6.517 -0.502 -16.289 1.00 86.06 80 ASP A CA 1
ATOM 657 C C . ASP A 1 80 ? -7.159 -1.888 -16.384 1.00 86.06 80 ASP A C 1
ATOM 659 O O . ASP A 1 80 ? -7.847 -2.223 -17.342 1.00 86.06 80 ASP A O 1
ATOM 663 N N . ASN A 1 81 ? -6.899 -2.717 -15.377 1.00 90.56 81 ASN A N 1
ATOM 664 C CA . ASN A 1 81 ? -7.367 -4.104 -15.312 1.00 90.56 81 ASN A CA 1
ATOM 665 C C . ASN A 1 81 ? -8.140 -4.415 -14.015 1.00 90.56 81 ASN A C 1
ATOM 667 O O . ASN A 1 81 ? -8.212 -5.565 -13.561 1.00 90.56 81 ASN A O 1
ATOM 671 N N . GLY A 1 82 ? -8.719 -3.370 -13.416 1.00 93.12 82 GLY A N 1
ATOM 672 C CA . GLY A 1 82 ? -9.571 -3.448 -12.230 1.00 93.12 82 GLY A CA 1
ATOM 673 C C . GLY A 1 82 ? -8.838 -3.594 -10.895 1.00 93.12 82 GLY A C 1
ATOM 674 O O . GLY A 1 82 ? -9.509 -3.637 -9.866 1.00 93.12 82 GLY A O 1
ATOM 675 N N . TRP A 1 83 ? -7.503 -3.658 -10.885 1.00 95.25 83 TRP A N 1
ATOM 676 C CA . TRP A 1 83 ? -6.711 -3.703 -9.655 1.00 95.25 83 TRP A CA 1
ATOM 677 C C . TRP A 1 83 ? -6.577 -2.335 -8.984 1.00 95.25 83 TRP A C 1
ATOM 679 O O . TRP A 1 83 ? -6.365 -1.316 -9.644 1.00 95.25 83 TRP A O 1
ATOM 689 N N . TYR A 1 84 ? -6.648 -2.357 -7.658 1.00 94.75 84 TYR A N 1
ATOM 690 C CA . TYR A 1 84 ? -6.305 -1.274 -6.747 1.00 94.75 84 TYR A CA 1
ATOM 691 C C . TYR A 1 84 ? -5.362 -1.810 -5.671 1.00 94.75 84 TYR A C 1
ATOM 693 O O . TYR A 1 84 ? -5.386 -3.001 -5.362 1.00 94.75 84 TYR A O 1
ATOM 701 N N . VAL A 1 85 ? -4.542 -0.935 -5.095 1.00 94.81 85 VAL A N 1
ATOM 702 C CA . VAL A 1 85 ? -3.563 -1.286 -4.063 1.00 94.81 85 VAL A CA 1
ATOM 703 C C . VAL A 1 85 ? -3.773 -0.409 -2.832 1.00 94.81 85 VAL A C 1
ATOM 705 O O . VAL A 1 85 ? -3.951 0.803 -2.937 1.00 94.81 85 VAL A O 1
ATOM 708 N N . SER A 1 86 ? -3.722 -1.019 -1.653 1.00 94.94 86 SER A N 1
ATOM 709 C CA . SER A 1 86 ? -3.663 -0.326 -0.365 1.00 94.94 86 SER A CA 1
ATOM 710 C C . SER A 1 86 ? -2.410 -0.768 0.375 1.00 94.94 86 SER A C 1
ATOM 712 O O . SER A 1 86 ? -2.280 -1.949 0.689 1.00 94.94 86 SER A O 1
ATOM 714 N N . VAL A 1 87 ? -1.519 0.171 0.699 1.00 95.06 87 VAL A N 1
ATOM 715 C CA . VAL A 1 87 ? -0.285 -0.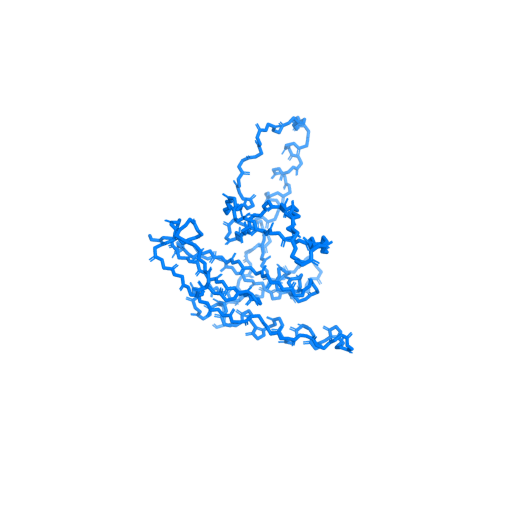094 1.457 1.00 95.06 87 VAL A CA 1
ATOM 716 C C . VAL A 1 87 ? -0.366 0.594 2.814 1.00 95.06 87 VAL A C 1
ATOM 718 O O . VAL A 1 87 ? -0.601 1.802 2.886 1.00 95.06 87 VAL A O 1
ATOM 721 N N . GLN A 1 88 ? -0.200 -0.178 3.888 1.00 94.06 88 GLN A N 1
ATOM 722 C CA . GLN A 1 88 ? -0.315 0.290 5.266 1.00 94.06 88 GLN A CA 1
ATOM 723 C C . GLN A 1 88 ? 0.708 -0.395 6.170 1.00 94.06 88 GLN A C 1
ATOM 725 O O . GLN A 1 88 ? 0.786 -1.619 6.220 1.00 94.06 88 GLN A O 1
ATOM 730 N N . GLY A 1 89 ? 1.446 0.387 6.945 1.00 95.06 89 GLY A N 1
ATOM 731 C CA . GLY 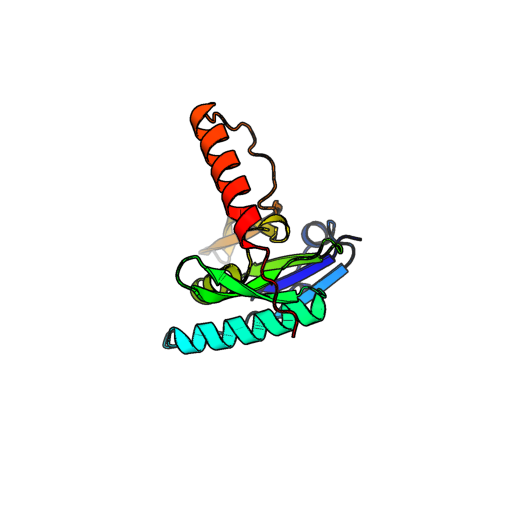A 1 89 ? 2.436 -0.148 7.865 1.00 95.06 89 GLY A CA 1
ATOM 732 C C . GLY A 1 89 ? 3.434 0.924 8.264 1.00 95.06 89 GLY A C 1
ATOM 733 O O . GLY A 1 89 ? 3.053 2.066 8.515 1.00 95.06 89 GLY A O 1
ATOM 734 N N . GLU A 1 90 ? 4.705 0.543 8.318 1.00 96.81 90 GLU A N 1
ATOM 735 C CA . GLU A 1 90 ? 5.809 1.457 8.604 1.00 96.81 90 GLU A CA 1
ATOM 736 C C . GLU A 1 90 ? 5.939 2.508 7.483 1.00 96.81 90 GLU A C 1
ATOM 738 O O . GLU A 1 90 ? 5.804 2.202 6.293 1.00 96.81 90 GLU A O 1
ATOM 743 N N . PHE A 1 91 ? 6.122 3.771 7.874 1.00 94.94 91 PHE A N 1
ATOM 744 C CA . PHE A 1 91 ? 6.012 4.921 6.983 1.00 94.94 91 PHE A CA 1
ATOM 745 C C . PHE A 1 91 ? 7.122 4.987 5.934 1.00 94.94 91 PHE A C 1
ATOM 747 O O . PHE A 1 91 ? 6.821 5.320 4.786 1.00 94.94 91 PHE A O 1
ATOM 754 N N . SER A 1 92 ? 8.371 4.686 6.298 1.00 96.69 92 SER A N 1
ATOM 755 C CA . SER A 1 92 ? 9.506 4.735 5.370 1.00 96.69 92 SER A CA 1
ATOM 756 C C . SER A 1 92 ? 9.365 3.694 4.257 1.00 96.69 92 SER A C 1
ATOM 758 O O . SER A 1 92 ? 9.490 4.037 3.082 1.00 96.69 92 SER A O 1
ATOM 760 N N . LEU A 1 93 ? 8.959 2.464 4.589 1.00 97.38 93 LEU A N 1
ATOM 761 C CA . LEU A 1 93 ? 8.698 1.437 3.585 1.00 97.38 93 LEU A CA 1
ATOM 762 C C . LEU A 1 93 ? 7.478 1.785 2.724 1.00 97.38 93 LEU A C 1
ATOM 764 O O . LEU A 1 93 ? 7.525 1.627 1.505 1.00 97.38 93 LEU A O 1
ATOM 768 N N . CYS A 1 94 ? 6.392 2.292 3.323 1.00 95.44 94 CYS A N 1
ATOM 769 C CA . CYS A 1 94 ? 5.250 2.773 2.541 1.00 95.44 94 CYS A CA 1
ATOM 770 C C . CYS A 1 94 ? 5.705 3.823 1.518 1.00 95.44 94 CYS A C 1
ATOM 772 O O . CYS A 1 94 ? 5.364 3.725 0.342 1.00 95.44 94 CYS A O 1
ATOM 774 N N . PHE A 1 95 ? 6.497 4.804 1.957 1.00 93.75 95 PHE A N 1
ATOM 775 C CA . PHE A 1 95 ? 7.030 5.859 1.102 1.00 93.75 95 PHE A CA 1
ATOM 776 C C . PHE A 1 95 ? 7.891 5.307 -0.037 1.00 93.75 95 PHE A C 1
ATOM 778 O O . PHE A 1 95 ? 7.648 5.660 -1.190 1.00 93.75 95 PHE A O 1
ATOM 785 N N . GLU A 1 96 ? 8.838 4.411 0.252 1.00 94.88 96 GLU A N 1
ATOM 786 C CA . GLU A 1 96 ? 9.676 3.796 -0.782 1.00 94.88 96 GLU A CA 1
ATOM 787 C C . GLU A 1 96 ? 8.841 3.011 -1.798 1.00 94.88 96 GLU A C 1
ATOM 789 O O . GLU A 1 96 ? 9.057 3.163 -2.997 1.00 94.88 96 GLU A O 1
ATOM 794 N N . ILE A 1 97 ? 7.816 2.268 -1.363 1.00 94.31 97 ILE A N 1
ATOM 795 C CA . ILE A 1 97 ? 6.876 1.605 -2.281 1.00 94.31 97 ILE A CA 1
ATOM 796 C C . ILE A 1 97 ? 6.182 2.637 -3.175 1.00 94.31 97 ILE A C 1
ATOM 798 O O . ILE A 1 97 ? 6.174 2.465 -4.390 1.00 94.31 97 ILE A O 1
ATOM 802 N N . TYR A 1 98 ? 5.638 3.726 -2.618 1.00 91.00 98 TYR A N 1
ATOM 803 C CA . TYR A 1 98 ? 4.957 4.760 -3.410 1.00 91.00 98 TYR A CA 1
ATOM 804 C C . TYR A 1 98 ? 5.863 5.395 -4.471 1.00 91.00 98 TYR A C 1
ATOM 806 O O . TYR A 1 98 ? 5.381 5.724 -5.553 1.00 91.00 98 TYR A O 1
ATOM 814 N N . ARG A 1 99 ? 7.168 5.540 -4.208 1.00 88.31 99 ARG A N 1
ATOM 815 C CA . ARG A 1 99 ? 8.125 6.127 -5.165 1.00 88.31 99 ARG A CA 1
ATOM 816 C C . ARG A 1 99 ? 8.296 5.320 -6.446 1.00 88.31 99 ARG A C 1
ATOM 818 O O . ARG A 1 99 ? 8.654 5.903 -7.470 1.00 88.31 99 ARG A O 1
ATOM 825 N N . TYR A 1 100 ? 8.057 4.012 -6.384 1.00 90.31 100 TYR A N 1
ATOM 826 C CA . TYR A 1 100 ? 8.082 3.150 -7.559 1.00 90.31 100 TYR A CA 1
ATOM 827 C C . TYR A 1 100 ? 6.872 3.346 -8.456 1.00 90.31 100 TYR A C 1
ATOM 829 O O . TYR A 1 100 ? 6.893 2.823 -9.555 1.00 90.31 100 TYR A O 1
ATOM 837 N N . PHE A 1 101 ? 5.809 4.028 -8.038 1.00 87.38 101 PHE A N 1
ATOM 838 C CA . PHE A 1 101 ? 4.650 4.228 -8.898 1.00 87.38 101 PHE A CA 1
ATOM 839 C C . PHE A 1 101 ? 4.734 5.594 -9.558 1.00 87.38 101 PHE A C 1
ATOM 841 O O . PHE A 1 101 ? 4.798 6.634 -8.897 1.00 87.38 101 PHE A O 1
ATOM 848 N N . ALA A 1 102 ? 4.683 5.590 -10.890 1.00 66.88 102 ALA A N 1
ATOM 849 C CA . ALA A 1 102 ? 4.561 6.816 -11.657 1.00 66.88 102 ALA A CA 1
ATOM 850 C C . ALA A 1 102 ? 3.222 7.506 -11.323 1.00 66.88 102 ALA A C 1
ATOM 852 O O . ALA A 1 102 ? 2.356 6.936 -10.666 1.00 66.88 102 ALA A O 1
ATOM 853 N N . VAL A 1 103 ? 3.032 8.732 -11.820 1.00 57.59 103 VAL A N 1
ATOM 854 C CA . VAL A 1 103 ? 1.951 9.710 -11.524 1.00 57.59 103 VAL A CA 1
ATOM 855 C C . VAL A 1 103 ? 0.496 9.188 -11.682 1.00 57.59 103 VAL A C 1
ATOM 857 O O . VAL A 1 103 ? -0.460 9.931 -11.489 1.00 57.59 103 VAL A O 1
ATOM 860 N N . TYR A 1 104 ? 0.284 7.906 -11.969 1.00 60.03 104 TYR A N 1
ATOM 861 C CA . TYR A 1 104 ? -1.003 7.210 -11.951 1.00 60.03 104 TYR A CA 1
ATOM 862 C C . TYR A 1 104 ? -1.463 6.864 -10.522 1.00 60.03 104 TYR A C 1
ATOM 864 O O . TYR A 1 104 ? -1.708 5.706 -10.184 1.00 60.03 104 TYR A O 1
ATOM 872 N N . GLY A 1 105 ? -1.625 7.893 -9.681 1.00 60.62 105 GLY A N 1
ATOM 873 C CA . GLY A 1 105 ? -2.082 7.778 -8.288 1.00 60.62 105 GLY A CA 1
ATOM 874 C C . GLY A 1 105 ? -3.482 7.171 -8.108 1.00 60.62 105 GLY A C 1
ATOM 875 O O . GLY A 1 105 ? -3.876 6.842 -6.994 1.00 60.62 105 GLY A O 1
ATOM 876 N N . ASN A 1 106 ? -4.226 6.948 -9.188 1.00 74.88 106 ASN A N 1
ATOM 877 C CA . ASN A 1 106 ? -5.621 6.520 -9.141 1.00 74.88 106 ASN A CA 1
ATOM 878 C C . ASN A 1 106 ? -5.871 5.057 -8.772 1.00 74.88 106 ASN A C 1
ATOM 880 O O . ASN A 1 106 ? -7.023 4.646 -8.596 1.00 74.88 106 ASN A O 1
ATOM 884 N N . ARG A 1 107 ? -4.801 4.264 -8.677 1.00 88.94 107 ARG A N 1
ATOM 885 C CA . ARG A 1 107 ? -4.873 2.867 -8.241 1.00 88.94 107 ARG A CA 1
ATOM 886 C C . ARG A 1 107 ? -4.650 2.694 -6.753 1.00 88.94 107 ARG A C 1
ATOM 888 O O . ARG A 1 107 ? -4.952 1.621 -6.238 1.00 88.94 107 ARG A O 1
ATOM 895 N N . PHE A 1 108 ? -4.176 3.726 -6.062 1.00 91.56 108 PHE A N 1
ATOM 896 C CA . PHE A 1 108 ? -4.029 3.668 -4.619 1.00 91.56 108 PHE A CA 1
ATOM 897 C C . PHE A 1 108 ? -5.322 4.039 -3.915 1.00 91.56 108 PHE A C 1
ATOM 899 O O . PHE A 1 108 ? -5.940 5.070 -4.189 1.00 91.56 108 PHE A O 1
ATOM 906 N N . VAL A 1 109 ? -5.702 3.188 -2.970 1.00 92.81 109 VAL A N 1
ATOM 907 C CA . VAL A 1 109 ? -6.833 3.423 -2.083 1.00 92.81 109 VAL A CA 1
ATOM 908 C C . VAL A 1 109 ? -6.406 3.292 -0.634 1.00 92.81 109 VAL A C 1
ATOM 910 O O . VAL A 1 109 ? -5.564 2.474 -0.280 1.00 92.81 109 VAL A O 1
ATOM 913 N N . PHE A 1 110 ? -7.011 4.114 0.213 1.00 92.94 110 PHE A N 1
ATOM 914 C CA . PHE A 1 110 ? -6.655 4.228 1.619 1.00 92.94 110 PHE A CA 1
ATOM 915 C C . PHE A 1 110 ? -7.904 4.004 2.461 1.00 92.94 110 PHE A C 1
ATOM 917 O O . PHE A 1 110 ? -8.874 4.753 2.297 1.00 92.94 110 PHE A O 1
ATOM 924 N N . PRO A 1 111 ? -7.924 3.029 3.380 1.00 93.31 111 PRO A N 1
ATOM 925 C CA . PRO A 1 111 ? -9.047 2.893 4.280 1.00 93.31 111 PRO A CA 1
ATOM 926 C C . PRO A 1 111 ? -8.960 4.034 5.292 1.00 93.31 111 PRO A C 1
ATOM 928 O O . PRO A 1 111 ? -7.942 4.265 5.947 1.00 93.31 111 PRO A O 1
ATOM 931 N N . THR A 1 112 ? -10.039 4.789 5.397 1.00 93.12 112 THR A N 1
ATOM 932 C CA . THR A 1 112 ? -10.150 5.893 6.344 1.00 93.12 112 THR A CA 1
ATOM 933 C C . THR A 1 112 ? -10.863 5.405 7.586 1.00 93.12 112 THR A C 1
ATOM 935 O O . THR A 1 112 ? -11.822 4.634 7.502 1.00 93.12 112 THR A O 1
ATOM 938 N N . THR A 1 113 ? -10.385 5.841 8.747 1.00 92.94 113 THR A N 1
ATOM 939 C CA . THR A 1 113 ? -10.972 5.466 10.028 1.00 92.94 113 THR A CA 1
ATOM 940 C C . THR A 1 113 ? -11.334 6.695 10.845 1.00 92.94 113 THR A C 1
ATOM 942 O O . THR A 1 113 ? -10.662 7.727 10.801 1.00 92.94 113 THR A O 1
ATOM 945 N N . LYS A 1 114 ? -12.414 6.578 11.612 1.00 94.44 114 LYS A N 1
ATOM 946 C CA . LYS A 1 114 ? -12.767 7.503 12.681 1.00 94.44 114 LYS A CA 1
ATOM 947 C C . LYS A 1 114 ? -12.288 6.905 13.995 1.00 94.44 114 LYS A C 1
ATOM 949 O O . LYS A 1 114 ? -12.631 5.771 14.327 1.00 94.44 114 LYS A O 1
ATOM 954 N N . ARG A 1 115 ? -11.496 7.675 14.740 1.00 94.06 115 ARG A N 1
ATOM 955 C CA . ARG A 1 115 ? -11.072 7.307 16.091 1.00 94.06 115 ARG A CA 1
ATOM 956 C C . ARG A 1 115 ? -12.137 7.729 17.096 1.00 94.06 115 ARG A C 1
ATOM 958 O O . ARG A 1 115 ? -12.506 8.899 17.147 1.00 94.06 115 ARG A O 1
ATOM 965 N N . GLU A 1 116 ? -12.578 6.790 17.916 1.00 93.25 116 GLU A N 1
ATOM 966 C CA . GLU A 1 116 ? -13.533 6.995 19.000 1.00 93.25 116 GLU A CA 1
ATOM 967 C C . GLU A 1 116 ? -12.890 6.557 20.317 1.00 93.25 116 GLU A C 1
ATOM 969 O O . GLU A 1 116 ? -12.339 5.461 20.416 1.00 93.25 116 GLU A O 1
ATOM 974 N N . ALA A 1 117 ? -12.918 7.435 21.319 1.00 91.88 117 ALA A N 1
ATOM 975 C CA . ALA A 1 117 ? -12.473 7.106 22.666 1.00 91.88 117 ALA A CA 1
ATOM 976 C C . ALA A 1 117 ? -13.678 6.602 23.461 1.00 91.88 117 ALA A C 1
ATOM 978 O O . ALA A 1 117 ? -14.653 7.332 23.629 1.00 91.88 117 ALA A O 1
ATOM 979 N N . ILE A 1 118 ? -13.609 5.357 23.922 1.00 91.31 118 ILE A N 1
ATOM 980 C CA . ILE A 1 118 ? -14.632 4.734 24.759 1.00 91.31 118 ILE A CA 1
ATOM 981 C C . ILE A 1 118 ? -14.052 4.596 26.159 1.00 91.31 118 ILE A C 1
ATOM 983 O O . ILE A 1 118 ? -12.930 4.115 26.326 1.00 91.31 118 ILE A O 1
ATOM 987 N N . GLU A 1 119 ? -14.808 5.036 27.154 1.00 92.12 119 GLU A N 1
ATOM 988 C CA . GLU A 1 119 ? -14.461 4.882 28.559 1.00 92.12 119 GLU A CA 1
ATOM 989 C C . GLU A 1 119 ? -15.362 3.810 29.168 1.00 92.12 119 GLU A C 1
ATOM 991 O O . GLU A 1 119 ? -16.586 3.907 29.108 1.00 92.12 119 GLU A O 1
ATOM 996 N N . GLU A 1 120 ? -14.751 2.766 29.714 1.00 91.00 120 GLU A N 1
ATOM 997 C CA . GLU A 1 120 ? -15.44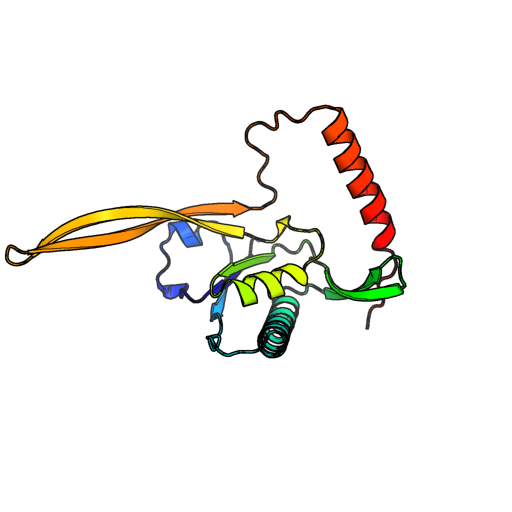9 1.684 30.398 1.00 91.00 120 GLU A CA 1
ATOM 998 C C . GLU A 1 120 ? -14.979 1.628 31.848 1.00 91.00 120 GLU A C 1
ATOM 1000 O O . GLU A 1 120 ? -13.779 1.688 32.119 1.00 91.00 120 GLU A O 1
ATOM 1005 N N . VAL A 1 121 ? -15.917 1.497 32.787 1.00 88.69 121 VAL A N 1
ATOM 1006 C CA . VAL A 1 121 ? -15.588 1.255 34.193 1.00 88.69 121 VAL A CA 1
ATOM 1007 C C . VAL A 1 121 ? -15.577 -0.249 34.430 1.00 88.69 121 VAL A C 1
ATOM 1009 O O . VAL A 1 121 ? -16.618 -0.896 34.349 1.00 88.69 121 VAL A O 1
ATOM 1012 N N . VAL A 1 122 ? -14.402 -0.796 34.733 1.00 89.75 122 VAL A N 1
ATOM 1013 C CA . VAL A 1 122 ? -14.211 -2.207 35.094 1.00 89.75 122 VAL A CA 1
ATOM 1014 C C . VAL A 1 122 ? -13.606 -2.240 36.493 1.00 89.75 122 VAL A C 1
ATOM 1016 O O . VAL A 1 122 ? -12.565 -1.631 36.731 1.00 89.75 122 VAL A O 1
ATOM 1019 N N . ASP A 1 123 ? -14.296 -2.878 37.440 1.00 91.06 123 ASP A N 1
ATOM 1020 C CA . ASP A 1 123 ? -13.893 -2.968 38.854 1.00 91.06 123 ASP A CA 1
ATOM 1021 C C . ASP A 1 123 ? -13.586 -1.605 39.508 1.00 91.06 123 ASP A C 1
ATOM 1023 O O . ASP A 1 123 ? -12.609 -1.434 40.239 1.00 91.06 123 ASP A O 1
ATOM 1027 N N . GLY A 1 124 ? -14.401 -0.589 39.198 1.00 90.12 124 GLY A N 1
ATOM 1028 C CA . GLY A 1 124 ? -14.230 0.775 39.712 1.00 90.12 124 GLY A CA 1
ATOM 1029 C C . GLY A 1 124 ? -13.056 1.551 39.098 1.00 90.12 124 GLY A C 1
ATOM 1030 O O . GLY A 1 124 ? -12.820 2.695 39.482 1.00 90.12 124 GLY A O 1
ATOM 1031 N N . LYS A 1 125 ? -12.332 0.971 38.131 1.00 87.19 125 LYS A N 1
ATOM 1032 C CA . LYS A 1 125 ? -11.266 1.640 37.374 1.00 87.19 125 LYS A CA 1
ATOM 1033 C C . LYS A 1 125 ? -11.778 2.071 36.005 1.00 87.19 125 LYS A C 1
ATOM 1035 O O . LYS A 1 125 ? -12.416 1.294 35.303 1.00 87.19 125 LYS A O 1
ATOM 1040 N N . SER A 1 126 ? -11.452 3.300 35.613 1.00 89.75 126 SER A N 1
ATOM 1041 C CA . SER A 1 126 ? -11.693 3.795 34.256 1.00 89.75 126 SER A CA 1
ATOM 1042 C C . SER A 1 126 ? -10.649 3.221 33.293 1.00 89.75 126 SER A C 1
ATOM 1044 O O . SER A 1 126 ? -9.444 3.406 33.481 1.00 89.75 126 SER A O 1
ATOM 1046 N N . ILE A 1 127 ? -11.111 2.511 32.265 1.00 93.31 127 ILE A N 1
ATOM 1047 C CA . ILE A 1 127 ? -10.312 2.008 31.149 1.00 93.31 127 ILE A CA 1
ATOM 1048 C C . ILE A 1 127 ? -10.693 2.806 29.904 1.00 93.31 127 ILE A C 1
ATOM 1050 O O . ILE A 1 127 ? -11.843 2.791 29.470 1.00 93.31 127 ILE A O 1
ATOM 1054 N N . LYS A 1 128 ? -9.708 3.466 29.288 1.00 92.62 128 LYS A N 1
ATOM 1055 C CA . LYS A 1 128 ? -9.885 4.166 28.010 1.00 92.62 128 LYS A CA 1
ATOM 1056 C C . LYS A 1 128 ? -9.462 3.269 26.855 1.00 92.62 128 LYS A C 1
ATOM 1058 O O . LYS A 1 128 ? -8.298 2.890 26.750 1.00 92.62 128 LYS A O 1
ATOM 1063 N N . LYS A 1 129 ? -10.399 2.967 25.961 1.00 92.81 129 LYS A N 1
ATOM 1064 C CA . LYS A 1 129 ? -10.165 2.235 24.714 1.00 92.81 129 LYS A CA 1
ATOM 1065 C C . LYS A 1 129 ? -10.220 3.203 23.538 1.00 92.81 129 LYS A C 1
ATOM 1067 O O . LYS A 1 129 ? -11.166 3.972 23.403 1.00 92.81 129 LYS A O 1
ATOM 1072 N N . SER A 1 130 ? -9.216 3.147 22.667 1.00 91.94 130 SER A N 1
ATOM 1073 C CA . SER A 1 130 ? -9.251 3.833 21.374 1.00 91.94 130 SER A CA 1
ATOM 1074 C C . SER A 1 130 ? -9.750 2.856 20.315 1.00 91.94 130 SER A C 1
ATOM 1076 O O . SER A 1 130 ? -9.046 1.908 19.973 1.00 91.94 130 SER A O 1
ATOM 1078 N N . VAL A 1 131 ? -10.954 3.082 19.797 1.00 90.44 131 VAL A N 1
ATOM 1079 C CA . VAL A 1 131 ? -11.568 2.269 18.741 1.00 90.44 131 VAL A CA 1
ATOM 1080 C C . VAL A 1 131 ? -11.438 2.999 17.411 1.00 90.44 131 VAL A C 1
ATOM 1082 O O . VAL A 1 131 ? -11.788 4.171 17.301 1.00 90.44 131 VAL A O 1
ATOM 1085 N N . PHE A 1 132 ? -10.943 2.310 16.386 1.00 90.56 132 PHE A N 1
ATOM 1086 C CA . PHE A 1 132 ? -10.851 2.836 15.026 1.00 90.56 132 PHE A CA 1
ATOM 1087 C C . PHE A 1 132 ? -11.937 2.183 14.180 1.00 90.56 132 PHE A C 1
ATOM 1089 O O . PHE A 1 132 ? -11.864 0.993 13.885 1.00 90.56 132 PHE A O 1
ATOM 1096 N N . ARG A 1 133 ? -12.961 2.953 13.812 1.00 91.69 133 ARG A N 1
ATOM 1097 C CA . ARG A 1 133 ? -14.047 2.480 12.947 1.00 91.69 133 ARG A CA 1
ATOM 1098 C C . ARG A 1 133 ? -13.745 2.842 11.508 1.00 91.69 133 ARG A C 1
ATOM 1100 O O . ARG A 1 133 ? -13.443 4.001 11.235 1.00 91.69 133 ARG A O 1
ATOM 1107 N N . PHE A 1 134 ? -13.827 1.874 10.604 1.00 93.75 134 PHE A N 1
ATOM 1108 C CA . PHE A 1 134 ? -13.765 2.140 9.172 1.00 93.75 134 PHE A CA 1
ATOM 1109 C C . PHE A 1 134 ? -14.876 3.116 8.755 1.00 93.75 134 PHE A C 1
ATOM 1111 O O . PHE A 1 134 ? -15.969 3.091 9.313 1.00 93.75 134 PHE A O 1
ATOM 1118 N N . VAL A 1 135 ? -14.569 4.002 7.809 1.00 93.81 135 VAL A N 1
ATOM 1119 C CA . VAL A 1 135 ? -15.510 4.998 7.275 1.00 93.81 135 VAL A CA 1
ATOM 1120 C C . VAL A 1 135 ? -15.701 4.789 5.780 1.00 93.81 135 VAL A C 1
ATOM 1122 O O . VAL A 1 135 ? -16.825 4.612 5.325 1.00 93.81 135 VAL A O 1
ATOM 1125 N N . LYS A 1 136 ? -14.609 4.835 5.011 1.00 93.12 136 LYS A N 1
ATOM 1126 C CA . LYS A 1 136 ? -14.619 4.613 3.560 1.00 93.12 136 LYS A CA 1
ATOM 1127 C C . LYS A 1 136 ? -13.226 4.326 3.013 1.00 93.12 136 LYS A C 1
ATOM 1129 O O . LYS A 1 136 ? -12.228 4.700 3.637 1.00 93.12 136 LYS A O 1
ATOM 1134 N N . TRP A 1 137 ? -13.163 3.781 1.804 1.00 93.06 137 TRP A N 1
ATOM 1135 C CA . TRP A 1 137 ? -11.971 3.833 0.960 1.00 93.06 137 TRP A CA 1
ATOM 1136 C C . TRP A 1 137 ? -11.844 5.221 0.325 1.00 93.06 137 TRP A C 1
ATOM 1138 O O . TRP A 1 137 ? -12.786 5.710 -0.290 1.00 93.06 137 TRP A O 1
ATOM 1148 N N . ARG A 1 138 ? -10.691 5.874 0.484 1.00 90.50 138 ARG A N 1
ATOM 1149 C CA . ARG A 1 138 ? -10.337 7.112 -0.223 1.00 90.50 138 ARG A CA 1
ATOM 1150 C C . ARG A 1 138 ? -9.469 6.764 -1.424 1.00 90.50 138 ARG A C 1
ATOM 1152 O O . ARG A 1 138 ? -8.460 6.092 -1.241 1.00 90.50 138 ARG A O 1
ATOM 1159 N N . ASN A 1 139 ? -9.821 7.261 -2.604 1.00 86.38 139 ASN A N 1
ATOM 1160 C CA . ASN A 1 139 ? -8.978 7.224 -3.804 1.00 86.38 139 ASN A CA 1
ATOM 1161 C C . ASN A 1 139 ? -8.313 8.601 -4.015 1.00 86.38 139 ASN A C 1
ATOM 1163 O O . ASN A 1 139 ? -8.910 9.620 -3.671 1.00 86.38 139 ASN A O 1
ATOM 1167 N N . LEU A 1 140 ? -7.097 8.644 -4.569 1.00 71.75 140 LEU A N 1
ATOM 1168 C CA . LEU A 1 140 ? -6.422 9.897 -4.945 1.00 71.75 140 LEU A CA 1
ATOM 1169 C C . LEU A 1 140 ? -7.109 10.634 -6.105 1.00 71.75 140 LEU A C 1
ATOM 1171 O O . LEU A 1 140 ? -6.930 11.840 -6.232 1.00 71.75 140 LEU A O 1
ATOM 1175 N N . ASP A 1 141 ? -7.928 9.934 -6.891 1.00 66.62 141 ASP A N 1
ATOM 1176 C CA . ASP A 1 141 ? -8.752 10.523 -7.955 1.00 66.62 141 ASP A CA 1
ATOM 1177 C C . ASP A 1 141 ? -10.149 10.963 -7.475 1.00 66.62 141 ASP A C 1
ATOM 1179 O O . ASP A 1 141 ? -10.982 11.357 -8.295 1.00 66.62 141 ASP A O 1
ATOM 1183 N N . GLU A 1 142 ? -10.453 10.898 -6.168 1.00 62.94 142 GLU A N 1
ATOM 1184 C CA . GLU A 1 142 ? -11.697 11.496 -5.672 1.00 62.94 142 GLU A CA 1
ATOM 1185 C C . GLU A 1 142 ? -11.715 12.992 -6.040 1.00 62.94 142 GLU A C 1
ATOM 1187 O O . GLU A 1 142 ? -10.785 13.716 -5.672 1.00 62.94 142 GLU A O 1
ATOM 1192 N N . PRO A 1 143 ? -12.747 13.482 -6.759 1.00 54.34 143 PRO A N 1
ATOM 1193 C CA . PRO A 1 143 ? -12.815 14.889 -7.113 1.00 54.34 143 PRO A CA 1
ATOM 1194 C C . PRO A 1 143 ? -12.794 15.725 -5.834 1.00 54.34 143 PRO A C 1
ATOM 1196 O O . PRO A 1 143 ? -13.555 15.459 -4.899 1.00 54.34 143 PRO A O 1
ATOM 1199 N N . GLU A 1 144 ? -11.922 16.738 -5.789 1.00 54.75 144 GLU A N 1
ATOM 1200 C CA . GLU A 1 144 ? -11.937 17.712 -4.701 1.00 54.75 144 GLU A CA 1
ATOM 1201 C C . GLU A 1 144 ? -13.365 18.245 -4.543 1.00 54.75 144 GLU A C 1
ATOM 1203 O O . GLU A 1 144 ? -13.999 18.657 -5.514 1.00 54.75 144 GLU A O 1
ATOM 1208 N N . ALA A 1 145 ? -13.885 18.242 -3.315 1.00 49.72 145 ALA A N 1
ATOM 1209 C CA . ALA A 1 145 ? -15.282 18.590 -3.068 1.00 49.72 145 ALA A CA 1
ATOM 1210 C C . ALA A 1 145 ? -15.635 20.040 -3.464 1.00 49.72 145 ALA A C 1
ATOM 1212 O O . ALA A 1 145 ? -16.817 20.354 -3.573 1.00 49.72 145 ALA A O 1
ATOM 1213 N N . ASN A 1 146 ? -14.645 20.917 -3.685 1.00 49.19 146 ASN A N 1
ATOM 1214 C CA . ASN A 1 146 ? -14.800 22.217 -4.345 1.00 49.19 146 ASN A CA 1
ATOM 1215 C C . ASN A 1 146 ? -13.411 22.865 -4.574 1.00 49.19 146 ASN A C 1
ATOM 1217 O O . ASN A 1 146 ? -12.951 23.627 -3.715 1.00 49.19 146 ASN A O 1
ATOM 1221 N N . PRO A 1 147 ? -12.705 22.591 -5.686 1.00 53.03 147 PRO A N 1
ATOM 1222 C CA . PRO A 1 147 ? -11.419 23.217 -5.946 1.00 53.03 147 PRO A CA 1
ATOM 1223 C C . PRO A 1 147 ? -11.639 24.700 -6.263 1.00 53.03 147 PRO A C 1
ATOM 1225 O O . PRO A 1 147 ? -11.926 25.071 -7.405 1.00 53.03 147 PRO A O 1
ATOM 1228 N N . LYS A 1 148 ? -11.466 25.586 -5.275 1.00 54.94 148 LYS A N 1
ATOM 1229 C CA . LYS A 1 148 ? -11.286 27.028 -5.522 1.00 54.94 148 LYS A CA 1
ATOM 1230 C C . LYS A 1 148 ? -9.882 27.268 -6.081 1.00 54.94 148 LYS A C 1
ATOM 1232 O O . LYS A 1 148 ? -9.041 27.894 -5.448 1.00 54.94 148 LYS A O 1
ATOM 1237 N N . ILE A 1 149 ? -9.615 26.717 -7.259 1.00 65.88 149 ILE A N 1
ATOM 1238 C CA . ILE A 1 149 ? -8.326 26.829 -7.938 1.00 65.88 149 ILE A CA 1
ATOM 1239 C C . ILE A 1 149 ? -8.445 27.928 -8.992 1.00 65.88 149 ILE A C 1
ATOM 1241 O O . ILE A 1 149 ? -9.351 27.890 -9.831 1.00 65.88 149 ILE A O 1
ATOM 1245 N N . SER A 1 150 ? -7.534 28.905 -8.950 1.00 70.56 150 SER A N 1
ATOM 1246 C CA . SER A 1 150 ? -7.502 29.988 -9.934 1.00 70.56 150 SER A CA 1
ATOM 1247 C C . SER A 1 150 ? -7.231 29.445 -11.351 1.00 70.56 150 SER A C 1
ATOM 1249 O O . SER A 1 150 ? -6.577 28.406 -11.505 1.00 70.56 150 SER A O 1
ATOM 1251 N N . PRO A 1 151 ? -7.697 30.133 -12.409 1.00 75.94 151 PRO A N 1
ATOM 1252 C CA . PRO A 1 151 ? -7.422 29.739 -13.794 1.00 75.94 151 PRO A CA 1
ATOM 1253 C C . PRO A 1 151 ? -5.923 29.576 -14.104 1.00 75.94 151 PRO A C 1
ATOM 1255 O O . PRO A 1 151 ? -5.539 28.674 -14.843 1.00 75.94 151 PRO A O 1
ATOM 1258 N N . GLU A 1 152 ? -5.065 30.390 -13.485 1.00 77.44 152 GLU A N 1
ATOM 1259 C CA . GLU A 1 152 ? -3.606 30.314 -13.639 1.00 77.44 152 GLU A CA 1
ATOM 1260 C C . GLU A 1 152 ? -3.018 29.013 -13.087 1.00 77.44 152 GLU A C 1
ATOM 1262 O O . GLU A 1 152 ? -2.166 28.395 -13.726 1.00 77.44 152 GLU A O 1
ATOM 1267 N N . VAL A 1 153 ? -3.488 28.563 -11.919 1.00 68.62 153 VAL A N 1
ATOM 1268 C CA . VAL A 1 153 ? -3.028 27.301 -11.325 1.00 68.62 153 VAL A CA 1
ATOM 1269 C C . VAL A 1 153 ? -3.530 26.113 -12.146 1.00 68.62 153 VAL A C 1
ATOM 1271 O O . VAL A 1 153 ? -2.766 25.180 -12.382 1.00 68.62 153 VAL A O 1
ATOM 1274 N N . LYS A 1 154 ? -4.764 26.165 -12.671 1.00 71.06 154 LYS A N 1
ATOM 1275 C CA . LYS A 1 154 ? -5.275 25.131 -13.590 1.00 71.06 154 LYS A CA 1
ATOM 1276 C C . LYS A 1 154 ? -4.423 25.015 -14.856 1.00 71.06 154 LYS A C 1
ATOM 1278 O O . LYS A 1 154 ? -4.059 23.904 -15.232 1.00 71.06 154 LYS A O 1
ATOM 1283 N N . ASN A 1 155 ? -4.051 26.140 -15.466 1.00 72.31 155 ASN A N 1
ATOM 1284 C CA . ASN A 1 155 ? -3.195 26.140 -16.654 1.00 72.31 155 ASN A CA 1
ATOM 1285 C C . ASN A 1 155 ? -1.803 25.566 -16.364 1.00 72.31 155 ASN A C 1
ATOM 1287 O O . ASN A 1 155 ? -1.331 24.734 -17.132 1.00 72.31 155 ASN A O 1
ATOM 1291 N N . LYS A 1 156 ? -1.185 25.921 -15.228 1.00 69.44 156 LYS A N 1
ATOM 1292 C CA . LYS A 1 156 ? 0.109 25.346 -14.815 1.00 69.44 156 LYS A CA 1
ATOM 1293 C C . LYS A 1 156 ? 0.034 23.838 -14.558 1.00 69.44 156 LYS A C 1
ATOM 1295 O O . LYS A 1 156 ? 0.961 23.113 -14.911 1.00 69.44 156 LYS A O 1
ATOM 1300 N N . ILE A 1 157 ? -1.062 23.350 -13.972 1.00 65.44 157 ILE A N 1
ATOM 1301 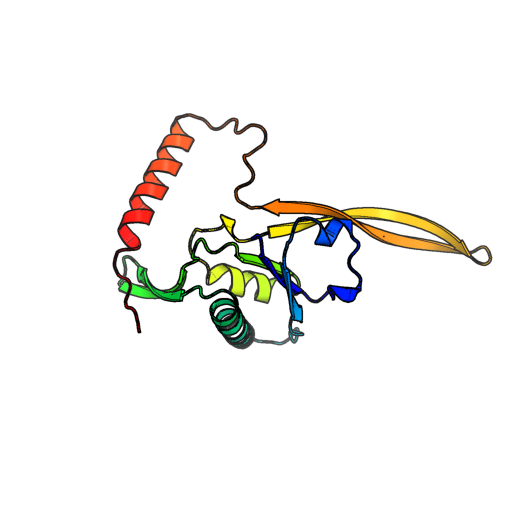C CA . ILE A 1 157 ? -1.288 21.910 -13.769 1.00 65.44 157 ILE A CA 1
ATOM 1302 C C . ILE A 1 157 ? -1.391 21.188 -15.118 1.00 65.44 157 ILE A C 1
ATOM 1304 O O . ILE A 1 157 ? -0.741 20.163 -15.316 1.00 65.44 157 ILE A O 1
ATOM 1308 N N . GLU A 1 158 ? -2.178 21.718 -16.054 1.00 68.06 158 GLU A N 1
ATOM 1309 C CA . GLU A 1 158 ? -2.352 21.118 -17.382 1.00 68.06 158 GLU A CA 1
ATOM 1310 C C . GLU A 1 158 ? -1.069 21.161 -18.223 1.00 68.06 158 GLU A C 1
ATOM 1312 O O . GLU A 1 158 ? -0.740 20.193 -18.910 1.00 68.06 158 GLU A O 1
ATOM 1317 N N . GLU A 1 159 ? -0.295 22.239 -18.126 1.00 65.56 159 GLU A N 1
ATOM 1318 C CA . GLU A 1 159 ? 1.014 22.352 -18.768 1.00 65.56 159 GLU A CA 1
ATOM 1319 C C . GLU A 1 159 ? 2.013 21.334 -18.195 1.00 65.56 159 GLU A C 1
ATOM 1321 O O . GLU A 1 159 ? 2.649 20.604 -18.958 1.00 65.56 159 GLU A O 1
ATOM 1326 N N . GLY A 1 160 ? 2.057 21.178 -16.866 1.00 60.50 160 GLY A N 1
ATOM 1327 C CA . GLY A 1 160 ? 2.870 20.159 -16.197 1.00 60.50 160 GLY A CA 1
ATOM 1328 C C . GLY A 1 160 ? 2.470 18.723 -16.560 1.00 60.50 160 GLY A C 1
ATOM 1329 O O . GLY A 1 160 ? 3.341 17.872 -16.758 1.00 60.50 160 GLY A O 1
ATOM 1330 N N . LYS A 1 161 ? 1.167 18.441 -16.718 1.00 61.28 161 LYS A N 1
ATOM 1331 C CA . LYS A 1 161 ? 0.666 17.142 -17.208 1.00 61.28 161 LYS A CA 1
ATOM 1332 C C . LYS A 1 161 ? 1.097 16.871 -18.653 1.00 61.28 161 LYS A C 1
ATOM 1334 O O . LYS A 1 161 ? 1.553 15.769 -18.952 1.00 61.28 161 LYS A O 1
ATOM 1339 N N . ARG A 1 162 ? 0.983 17.866 -19.544 1.00 58.75 162 ARG A N 1
ATOM 1340 C CA . ARG A 1 162 ? 1.379 17.751 -20.962 1.00 58.75 162 ARG A CA 1
ATOM 1341 C C . ARG A 1 162 ? 2.877 17.579 -21.141 1.00 58.75 162 ARG A C 1
ATOM 1343 O O . ARG A 1 162 ? 3.287 16.788 -21.986 1.00 58.75 162 ARG A O 1
ATOM 1350 N N . GLN A 1 163 ? 3.678 18.300 -20.358 1.00 55.66 163 GLN A N 1
ATOM 1351 C CA . GLN A 1 163 ? 5.113 18.067 -20.300 1.00 55.66 163 GLN A CA 1
ATOM 1352 C C . GLN A 1 163 ? 5.353 16.624 -19.869 1.00 55.66 163 GLN A C 1
ATOM 1354 O O . GLN A 1 163 ? 5.876 15.877 -20.683 1.00 55.66 163 GLN A O 1
ATOM 1359 N N . ARG A 1 164 ? 4.865 16.189 -18.696 1.00 54.62 164 ARG A N 1
ATOM 1360 C CA . ARG A 1 164 ? 5.042 14.815 -18.177 1.00 54.62 164 ARG A CA 1
ATOM 1361 C C . ARG A 1 164 ? 4.664 13.703 -19.165 1.00 54.62 164 ARG A C 1
ATOM 1363 O O . ARG A 1 164 ? 5.398 12.726 -19.261 1.00 54.62 164 ARG A O 1
ATOM 1370 N N . ALA A 1 165 ? 3.589 13.861 -19.936 1.00 52.25 165 ALA A N 1
ATOM 1371 C CA . ALA A 1 165 ? 3.172 12.879 -20.940 1.00 52.25 165 ALA A CA 1
ATOM 1372 C C . ALA A 1 165 ? 4.200 12.666 -22.072 1.00 52.25 165 ALA A C 1
ATOM 1374 O O . ALA A 1 165 ? 4.277 11.569 -22.619 1.00 52.25 165 ALA A O 1
ATOM 1375 N N . LYS A 1 166 ? 5.025 13.672 -22.402 1.00 49.59 166 LYS A N 1
ATOM 1376 C CA . LYS A 1 166 ? 6.115 13.532 -23.385 1.00 49.59 166 LYS A CA 1
ATOM 1377 C C . LYS A 1 166 ? 7.308 12.714 -22.870 1.00 49.59 166 LYS A C 1
ATOM 1379 O O . LYS A 1 166 ? 8.057 12.205 -23.689 1.00 49.59 166 LYS A O 1
ATOM 1384 N N . TYR A 1 167 ? 7.484 12.564 -21.554 1.00 48.16 167 TYR A N 1
ATOM 1385 C CA . TYR A 1 167 ? 8.634 11.865 -20.947 1.00 48.16 167 TYR A CA 1
ATOM 1386 C C . TYR A 1 167 ? 8.448 10.345 -20.842 1.00 48.16 167 TYR A C 1
ATOM 1388 O O . TYR A 1 167 ? 9.397 9.624 -20.563 1.00 48.16 167 TYR A O 1
ATOM 1396 N N . ILE A 1 168 ? 7.231 9.840 -21.064 1.00 48.28 168 ILE A N 1
ATOM 1397 C CA . ILE A 1 168 ? 6.900 8.410 -20.933 1.00 48.28 168 ILE A CA 1
ATOM 1398 C C . ILE A 1 168 ? 7.233 7.631 -22.229 1.00 48.28 168 ILE A C 1
ATOM 1400 O O . ILE A 1 168 ? 7.098 6.414 -22.281 1.00 48.28 168 ILE A O 1
ATOM 1404 N N . SER A 1 169 ? 7.713 8.292 -23.293 1.00 42.16 169 SER A N 1
ATOM 1405 C CA . SER A 1 169 ? 7.892 7.676 -24.619 1.00 42.16 169 SER A CA 1
ATOM 1406 C C . SER A 1 169 ? 9.146 6.807 -24.802 1.00 42.16 169 SER A C 1
ATOM 1408 O O . SER A 1 169 ? 9.415 6.392 -25.926 1.00 42.16 169 SER A O 1
ATOM 1410 N N . VAL A 1 170 ? 9.907 6.504 -23.747 1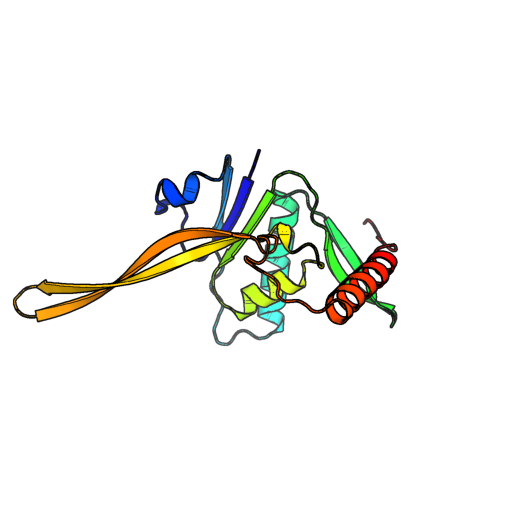.00 46.44 170 VAL A N 1
ATOM 1411 C CA . VAL A 1 170 ? 10.987 5.503 -23.797 1.00 46.44 170 VAL A CA 1
ATOM 1412 C C . VAL A 1 170 ? 10.673 4.410 -22.784 1.00 46.44 170 VAL A C 1
ATOM 1414 O O . VAL A 1 170 ? 11.108 4.449 -21.638 1.00 46.44 170 VAL A O 1
ATOM 1417 N N . VAL A 1 171 ? 9.857 3.450 -23.214 1.00 45.81 171 VAL A N 1
ATOM 1418 C CA . VAL A 1 171 ? 9.648 2.188 -22.502 1.00 45.81 171 VAL A CA 1
ATOM 1419 C C . VAL A 1 171 ? 10.649 1.195 -23.076 1.00 45.81 171 VAL A C 1
ATOM 1421 O O . VAL A 1 171 ? 10.525 0.789 -24.229 1.00 45.81 171 VAL A O 1
ATOM 1424 N N . ILE A 1 172 ? 11.654 0.824 -22.289 1.00 45.75 172 ILE A N 1
ATOM 1425 C CA . ILE A 1 172 ? 12.459 -0.362 -22.581 1.00 45.75 172 ILE A CA 1
ATOM 1426 C C . ILE A 1 172 ? 11.709 -1.531 -21.935 1.00 45.75 172 ILE A C 1
ATOM 1428 O O . ILE A 1 172 ? 11.777 -1.707 -20.718 1.00 45.75 172 ILE A O 1
ATOM 1432 N N . ASP A 1 173 ? 10.918 -2.256 -22.733 1.00 40.12 173 ASP A N 1
ATOM 1433 C CA . ASP A 1 173 ? 10.400 -3.573 -22.341 1.00 40.12 173 ASP A CA 1
ATOM 1434 C C . ASP A 1 173 ? 11.609 -4.527 -22.230 1.00 40.12 173 ASP A C 1
ATOM 1436 O O . ASP A 1 173 ? 12.475 -4.531 -23.111 1.00 40.12 173 ASP A O 1
ATOM 1440 N N . ILE A 1 174 ? 11.682 -5.294 -21.139 1.00 41.81 174 ILE A N 1
ATOM 1441 C CA . ILE A 1 174 ? 12.608 -6.429 -20.986 1.00 41.81 174 ILE A CA 1
ATOM 1442 C C . ILE A 1 174 ? 11.849 -7.700 -21.350 1.00 41.81 174 ILE A C 1
ATOM 1444 O O . ILE A 1 174 ? 10.704 -7.837 -20.857 1.00 41.81 174 ILE A O 1
#

Foldseek 3Di:
DAEEEEAECDDPVPDDCQVPVVHPYYHYDYHDDDDPPDDLVNLLVSLVVVLVVCCVVQVWDFWWFQDPVRDTDTATDHDPPNAAYEHYDDDSSVVSNVSRYPPPQQRYKYFAWDWDWDWDQDPNDTDTDTDTHTDDIDGPPPPDPDPPDDPVRVVVVVVVVVVVVVRVPDTDDD